Protein AF-A0A229SRM3-F1 (afdb_monomer)

Sequence (106 aa):
MALLTAEFATEQALVSLRQAVRDGRTADIAQWAALATEAVMEAVRLVEVPAESAGAFTTSRDLVINALDVMAKAVEADDADGVVSRGELVGDAVANFAVFLKGFQS

Nearest PDB structures (foldseek):
  6iuh-assembly2_B  TM=6.308E-01  e=1.071E-01  Rattus norvegicus
  6dhz-assembly1_C-2  TM=6.824E-01  e=1.486E+00  Escherichia coli
  6gow-assembly1_E  TM=5.366E-01  e=7.802E-01  Bacillus subtilis
  6m97-assembly1_A  TM=5.630E-01  e=1.136E+00  Salmo salar
  8yns-assembly1_R  TM=6.382E-01  e=2.681E+00  Homo sapiens

pLDDT: mean 95.4, std 4.95, range [59.56, 98.5]

Solvent-accessible surface area (backbone atoms only — not comparable to full-atom values): 5397 Å² total; per-residue (Å²): 108,71,47,63,52,23,48,50,46,21,52,53,23,42,54,52,21,54,50,22,42,75,70,65,38,52,73,53,21,56,52,24,44,50,49,20,49,52,21,44,54,51,28,53,77,67,52,77,76,57,78,94,44,47,66,62,52,51,51,40,53,50,47,30,53,52,29,46,53,56,20,48,53,18,57,78,65,71,33,59,69,46,27,39,60,28,38,51,48,24,46,51,33,41,51,53,39,52,56,56,58,56,68,62,77,114

Mean predicted aligned error: 2.6 Å

Organism: NCBI:txid1905142

Structure (mmCIF, N/CA/C/O backbone):
data_AF-A0A229SRM3-F1
#
_entry.id   AF-A0A229SRM3-F1
#
loop_
_atom_site.group_PDB
_atom_site.id
_atom_site.type_symbol
_atom_site.label_atom_id
_atom_site.label_alt_id
_atom_site.label_comp_id
_atom_site.label_asym_id
_atom_site.label_entity_id
_atom_site.label_seq_id
_atom_site.pdbx_PDB_ins_code
_atom_site.Cartn_x
_atom_site.Cartn_y
_atom_site.Cartn_z
_atom_site.occupancy
_atom_site.B_iso_or_equiv
_atom_site.auth_seq_id
_atom_site.auth_comp_id
_atom_site.auth_asym_id
_atom_site.auth_atom_id
_atom_site.pdbx_PDB_model_num
ATOM 1 N N . MET A 1 1 ? 5.567 12.220 -18.269 1.00 79.31 1 MET A N 1
ATOM 2 C CA . MET A 1 1 ? 4.599 12.970 -17.438 1.00 79.31 1 MET A CA 1
ATOM 3 C C . MET A 1 1 ? 3.696 12.051 -16.629 1.00 79.31 1 MET A C 1
ATOM 5 O O . MET A 1 1 ? 3.780 12.126 -15.418 1.00 79.31 1 MET A O 1
ATOM 9 N N . ALA A 1 2 ? 2.899 11.168 -17.245 1.00 90.06 2 ALA A N 1
ATOM 10 C CA . ALA A 1 2 ? 1.961 10.306 -16.506 1.00 90.06 2 ALA A CA 1
ATOM 11 C C . ALA A 1 2 ? 2.619 9.464 -15.391 1.00 90.06 2 ALA A C 1
ATOM 13 O O . ALA A 1 2 ? 2.104 9.425 -14.280 1.00 90.06 2 ALA A O 1
ATOM 14 N N . LEU A 1 3 ? 3.795 8.880 -15.659 1.00 92.25 3 LEU A N 1
ATOM 15 C CA . LEU A 1 3 ? 4.539 8.085 -14.675 1.00 92.25 3 LEU A CA 1
ATOM 16 C C . LEU A 1 3 ? 4.932 8.903 -13.435 1.00 92.25 3 LEU A C 1
ATOM 18 O O . LEU A 1 3 ? 4.573 8.534 -12.326 1.00 92.25 3 LEU A O 1
ATOM 22 N N . LEU A 1 4 ? 5.554 10.070 -13.631 1.00 93.06 4 LEU A N 1
ATOM 23 C CA . LEU A 1 4 ? 5.913 10.987 -12.538 1.00 93.06 4 LEU A CA 1
ATOM 24 C C . LEU A 1 4 ? 4.689 11.418 -11.711 1.00 93.06 4 LEU A C 1
ATOM 26 O O . LEU A 1 4 ? 4.787 11.603 -10.502 1.00 93.06 4 LEU A O 1
ATOM 30 N N . THR A 1 5 ? 3.525 11.583 -12.347 1.00 95.56 5 THR A N 1
ATOM 31 C CA . THR A 1 5 ? 2.274 11.890 -11.639 1.00 95.56 5 THR A CA 1
ATOM 32 C C . THR A 1 5 ? 1.824 10.723 -10.758 1.00 95.56 5 THR A C 1
ATOM 34 O O . THR A 1 5 ? 1.444 10.956 -9.612 1.00 95.56 5 THR A O 1
ATOM 37 N N . ALA A 1 6 ? 1.891 9.487 -11.259 1.00 94.94 6 ALA A N 1
ATOM 38 C CA . ALA A 1 6 ? 1.556 8.292 -10.486 1.00 94.94 6 ALA A CA 1
ATOM 39 C C . ALA A 1 6 ? 2.532 8.070 -9.316 1.00 94.94 6 ALA A C 1
ATOM 41 O O . ALA A 1 6 ? 2.113 7.756 -8.202 1.00 94.94 6 ALA A O 1
ATOM 42 N N . GLU A 1 7 ? 3.826 8.311 -9.527 1.00 95.31 7 GLU A N 1
ATOM 43 C CA . GLU A 1 7 ? 4.842 8.246 -8.472 1.00 95.31 7 GLU A CA 1
ATOM 44 C C . GLU A 1 7 ? 4.610 9.294 -7.389 1.00 95.31 7 GLU A C 1
ATOM 46 O O . GLU A 1 7 ? 4.587 8.964 -6.204 1.00 95.31 7 GLU A O 1
ATOM 51 N N . PHE A 1 8 ? 4.367 10.544 -7.785 1.00 96.50 8 PHE A N 1
ATOM 52 C CA . PHE A 1 8 ? 4.051 11.606 -6.840 1.00 96.50 8 PHE A CA 1
ATOM 53 C C . PHE A 1 8 ? 2.788 11.277 -6.034 1.00 96.50 8 PHE A C 1
ATOM 55 O O . PHE A 1 8 ? 2.786 11.416 -4.812 1.00 96.50 8 PHE A O 1
ATOM 62 N N . ALA A 1 9 ? 1.730 10.790 -6.689 1.00 97.69 9 ALA A N 1
ATOM 63 C CA . ALA A 1 9 ? 0.511 10.359 -6.009 1.00 97.69 9 ALA A CA 1
ATOM 64 C C . ALA A 1 9 ? 0.780 9.214 -5.016 1.00 97.69 9 ALA A C 1
ATOM 66 O O . ALA A 1 9 ? 0.268 9.247 -3.897 1.00 97.69 9 ALA A O 1
ATOM 67 N N . THR A 1 10 ? 1.633 8.255 -5.389 1.00 98.12 10 THR A N 1
ATOM 68 C CA . THR A 1 10 ? 2.060 7.153 -4.512 1.00 98.12 10 THR A CA 1
ATOM 69 C C . THR A 1 10 ? 2.774 7.690 -3.272 1.00 98.12 10 THR A C 1
ATOM 71 O O . THR A 1 10 ? 2.439 7.316 -2.150 1.00 98.12 10 THR A O 1
ATOM 74 N N . GLU A 1 11 ? 3.723 8.612 -3.444 1.00 97.88 11 GLU A N 1
ATOM 75 C CA . GLU A 1 11 ? 4.467 9.222 -2.337 1.00 97.88 11 GLU A CA 1
ATOM 76 C C . GLU A 1 11 ? 3.554 10.024 -1.401 1.00 97.88 11 GLU A C 1
ATOM 78 O O . GLU A 1 11 ? 3.649 9.879 -0.180 1.00 97.88 11 GLU A O 1
ATOM 83 N N . GLN A 1 12 ? 2.630 10.820 -1.948 1.00 98.38 12 GLN A N 1
ATOM 84 C CA . GLN A 1 12 ? 1.658 11.563 -1.143 1.00 98.38 12 GLN A CA 1
ATOM 85 C C . GLN A 1 12 ? 0.737 10.625 -0.353 1.00 98.38 12 GLN A C 1
ATOM 87 O O . GLN A 1 12 ? 0.531 10.831 0.844 1.00 98.38 12 GLN A O 1
ATOM 92 N N . ALA A 1 13 ? 0.223 9.566 -0.984 1.00 98.31 13 ALA A N 1
ATOM 93 C CA . ALA A 1 13 ? -0.635 8.594 -0.315 1.00 98.31 13 ALA A CA 1
ATOM 94 C C . ALA A 1 13 ? 0.106 7.847 0.807 1.00 98.31 13 ALA A C 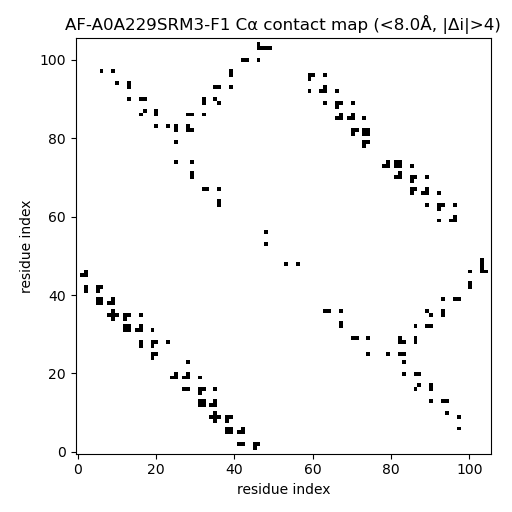1
ATOM 96 O O . ALA A 1 13 ? -0.450 7.666 1.888 1.00 98.31 13 ALA A O 1
ATOM 97 N N . LEU A 1 14 ? 1.379 7.492 0.606 1.00 98.50 14 LEU A N 1
ATOM 98 C CA . LEU A 1 14 ? 2.222 6.875 1.637 1.00 98.50 14 LEU A CA 1
ATOM 99 C C . LEU A 1 14 ? 2.473 7.798 2.836 1.00 98.50 14 LEU A C 1
ATOM 101 O O . LEU A 1 14 ? 2.472 7.338 3.979 1.00 98.50 14 LEU A O 1
ATOM 105 N N . VAL A 1 15 ? 2.698 9.093 2.599 1.00 98.44 15 VAL A N 1
ATOM 106 C CA . VAL A 1 15 ? 2.859 10.079 3.680 1.00 98.44 15 VAL A CA 1
ATOM 107 C C . VAL A 1 15 ? 1.575 10.172 4.503 1.00 98.44 15 VAL A C 1
ATOM 109 O O . VAL A 1 15 ? 1.628 10.071 5.731 1.00 98.44 15 VAL A O 1
ATOM 112 N N . SER A 1 16 ? 0.427 10.296 3.837 1.00 98.44 16 SER A N 1
ATOM 113 C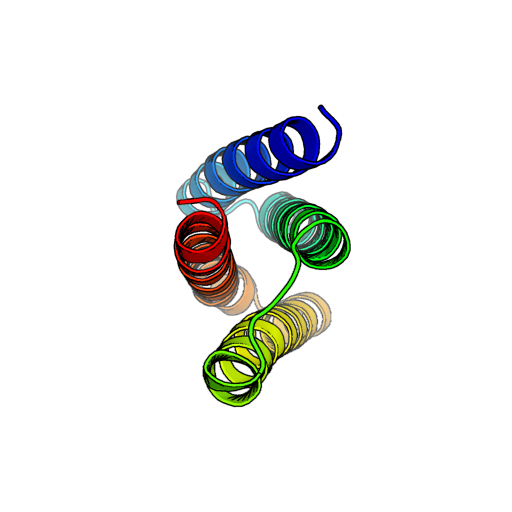 CA . SER A 1 16 ? -0.880 10.353 4.496 1.00 98.44 16 SER A CA 1
ATOM 114 C C . SER A 1 16 ? -1.217 9.064 5.247 1.00 98.44 16 SER A C 1
ATOM 116 O O . SER A 1 16 ?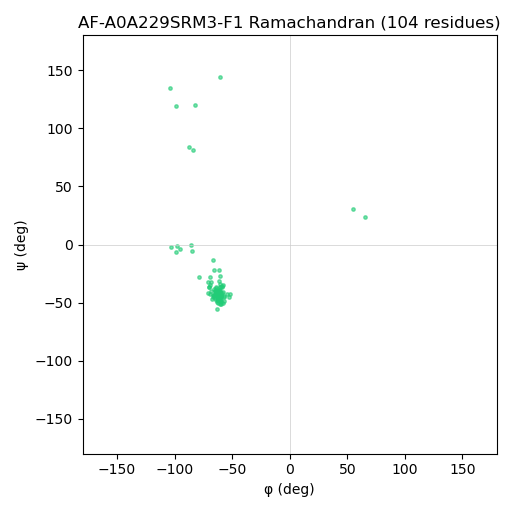 -1.689 9.131 6.381 1.00 98.44 16 SER A O 1
ATOM 118 N N . LEU A 1 17 ? -0.908 7.897 4.672 1.00 98.50 17 LEU A N 1
ATOM 119 C CA . LEU A 1 17 ? -1.085 6.595 5.317 1.00 98.50 17 LEU A CA 1
ATOM 120 C C . LEU A 1 17 ? -0.276 6.503 6.612 1.00 98.50 17 LEU A C 1
ATOM 122 O O . LEU A 1 17 ? -0.821 6.166 7.658 1.00 98.50 17 LEU A O 1
ATOM 126 N N . ARG A 1 18 ? 1.013 6.859 6.572 1.00 98.00 18 ARG A N 1
ATOM 127 C CA . ARG A 1 18 ? 1.879 6.847 7.762 1.00 98.00 18 ARG A CA 1
ATOM 128 C C . ARG A 1 18 ? 1.374 7.790 8.846 1.00 98.00 18 ARG A C 1
ATOM 130 O O . ARG A 1 18 ? 1.482 7.471 10.027 1.00 98.00 18 ARG A O 1
ATOM 137 N N . GLN A 1 19 ? 0.826 8.940 8.461 1.00 98.25 19 GLN A N 1
ATOM 138 C CA . GLN A 1 19 ? 0.205 9.854 9.413 1.00 98.25 19 GLN A CA 1
ATOM 139 C C . GLN A 1 19 ? -1.064 9.242 10.026 1.00 98.25 19 GLN A C 1
ATOM 141 O O . GLN A 1 19 ? -1.219 9.267 11.241 1.00 98.25 19 GLN A O 1
ATOM 146 N N . ALA A 1 20 ? -1.934 8.635 9.215 1.00 97.88 20 ALA A N 1
ATOM 147 C CA . ALA A 1 20 ? -3.150 7.978 9.691 1.00 97.88 20 ALA A CA 1
ATOM 148 C C . ALA A 1 20 ? -2.854 6.803 10.640 1.00 97.88 20 ALA A C 1
ATOM 150 O O . ALA A 1 20 ? -3.519 6.675 11.666 1.00 97.88 20 ALA A O 1
ATOM 151 N N . VAL A 1 21 ? -1.824 6.003 10.339 1.00 97.56 21 VAL A N 1
ATOM 152 C CA . VAL A 1 21 ? -1.314 4.930 11.209 1.00 97.56 21 VAL A CA 1
ATOM 153 C C . VAL A 1 21 ? -0.852 5.491 12.551 1.00 97.56 21 VAL A C 1
ATOM 155 O O . VAL A 1 21 ? -1.296 5.017 13.593 1.00 97.56 21 VAL A O 1
ATOM 158 N N . ARG A 1 22 ? -0.009 6.533 12.542 1.00 97.19 22 ARG A N 1
ATOM 159 C CA . ARG A 1 22 ? 0.486 7.176 13.774 1.00 97.19 22 ARG A CA 1
ATOM 160 C C . ARG A 1 22 ? -0.640 7.725 14.644 1.00 97.19 22 ARG A C 1
ATOM 162 O O . ARG A 1 22 ? -0.545 7.664 15.865 1.00 97.19 22 ARG A O 1
ATOM 169 N N . ASP A 1 23 ? -1.683 8.250 14.011 1.00 96.75 23 ASP A N 1
ATOM 170 C CA . ASP A 1 23 ? -2.845 8.825 14.687 1.00 96.75 23 ASP A CA 1
ATOM 171 C C . ASP A 1 23 ? -3.903 7.765 15.067 1.00 96.75 23 ASP A C 1
ATOM 173 O O . ASP A 1 23 ? -4.903 8.109 15.694 1.00 96.75 23 ASP A O 1
ATOM 177 N N . GLY A 1 24 ? -3.732 6.496 14.668 1.00 94.38 24 GLY A N 1
ATOM 178 C CA . G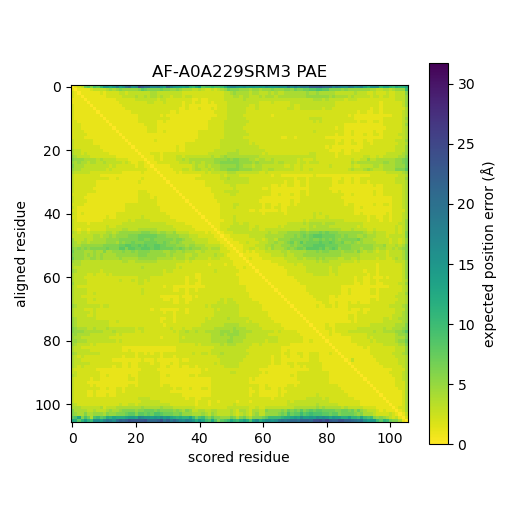LY A 1 24 ? -4.694 5.415 14.917 1.00 94.38 24 GLY A CA 1
ATOM 179 C C . GLY A 1 24 ? -6.040 5.587 14.198 1.00 94.38 24 GLY A C 1
ATOM 180 O O . GLY A 1 24 ? -7.059 5.059 14.643 1.00 94.38 24 GLY A O 1
ATOM 181 N N . ARG A 1 25 ? -6.085 6.349 13.097 1.00 95.19 25 ARG A N 1
ATOM 182 C CA . ARG A 1 25 ? -7.324 6.673 12.369 1.00 95.19 25 ARG A CA 1
ATOM 183 C C . ARG A 1 25 ? -7.688 5.563 11.384 1.00 95.19 25 ARG A C 1
ATOM 185 O O . ARG A 1 25 ? -7.407 5.672 10.197 1.00 95.19 25 ARG A O 1
ATOM 192 N N . THR A 1 26 ? -8.319 4.494 11.867 1.00 93.38 26 THR A N 1
ATOM 193 C CA . THR A 1 26 ? -8.604 3.259 11.099 1.00 93.38 26 THR A CA 1
ATOM 194 C C . THR A 1 26 ? -9.300 3.484 9.751 1.00 93.38 26 THR A C 1
ATOM 196 O O . THR A 1 26 ? -8.885 2.900 8.750 1.00 93.38 26 THR A O 1
ATOM 199 N N . ALA A 1 27 ? -10.301 4.366 9.688 1.00 91.06 27 ALA A N 1
ATOM 200 C CA . ALA A 1 27 ? -10.983 4.709 8.436 1.00 91.06 27 ALA A CA 1
ATOM 201 C C . ALA A 1 27 ? -10.037 5.374 7.417 1.00 91.06 27 ALA A C 1
ATOM 203 O O . ALA A 1 27 ? -10.025 5.009 6.240 1.00 91.06 27 ALA A O 1
ATOM 204 N N . ASP A 1 28 ? -9.194 6.297 7.887 1.00 97.25 28 ASP A N 1
ATOM 205 C CA . ASP A 1 28 ? -8.214 6.984 7.045 1.00 97.25 28 ASP A CA 1
ATOM 206 C C . ASP A 1 28 ? -7.101 6.022 6.604 1.00 97.25 28 ASP A C 1
ATOM 208 O O . ASP A 1 28 ? -6.646 6.096 5.466 1.00 97.25 28 ASP A O 1
ATOM 212 N N . ILE A 1 29 ? -6.680 5.090 7.468 1.00 98.19 29 ILE A N 1
ATOM 213 C CA . ILE A 1 29 ? -5.687 4.055 7.134 1.00 98.19 29 ILE A CA 1
ATOM 214 C C . ILE A 1 29 ? -6.174 3.231 5.945 1.00 98.19 29 ILE A C 1
ATOM 216 O O . ILE A 1 29 ? -5.449 3.099 4.960 1.00 98.19 29 ILE A O 1
ATOM 220 N N . ALA A 1 30 ? -7.409 2.729 6.004 1.00 96.44 30 ALA A N 1
ATOM 221 C CA . ALA A 1 30 ? -7.974 1.925 4.927 1.00 96.44 30 ALA A CA 1
ATOM 222 C C . ALA A 1 30 ? -8.045 2.708 3.605 1.00 96.44 30 ALA A C 1
ATOM 224 O O . ALA A 1 30 ? -7.637 2.202 2.557 1.00 96.44 30 ALA A O 1
ATOM 225 N N . GLN A 1 31 ? -8.497 3.964 3.664 1.00 97.94 31 GLN A N 1
ATOM 226 C CA . GLN A 1 31 ? -8.576 4.836 2.495 1.00 97.94 31 GLN A CA 1
ATOM 227 C C . GLN A 1 31 ? -7.194 5.112 1.885 1.00 97.94 31 GLN A C 1
ATOM 229 O O . GLN A 1 31 ? -7.008 4.959 0.677 1.00 97.94 31 GLN A O 1
ATOM 234 N N . TRP A 1 32 ? -6.213 5.517 2.694 1.00 98.44 32 TRP A N 1
ATOM 235 C CA . TRP A 1 32 ? -4.885 5.865 2.188 1.00 98.44 32 TRP A CA 1
ATOM 236 C C . TRP A 1 32 ? -4.096 4.647 1.709 1.00 98.44 32 TRP A C 1
ATOM 238 O O . TRP A 1 32 ? -3.352 4.761 0.739 1.00 98.44 32 TRP A O 1
ATOM 248 N N . ALA A 1 33 ? -4.291 3.478 2.320 1.00 98.31 33 ALA A N 1
ATOM 249 C CA . ALA A 1 33 ? -3.717 2.218 1.859 1.00 98.31 33 ALA A CA 1
ATOM 250 C C . ALA A 1 33 ? -4.255 1.806 0.479 1.00 98.31 33 ALA A C 1
ATOM 252 O O . ALA A 1 33 ? -3.474 1.412 -0.394 1.00 98.31 33 ALA A O 1
ATOM 253 N N . ALA A 1 34 ? -5.564 1.958 0.250 1.00 97.81 34 ALA A N 1
ATOM 254 C CA . ALA A 1 34 ? -6.170 1.729 -1.059 1.00 97.81 34 ALA A CA 1
ATOM 255 C C . ALA A 1 34 ? -5.622 2.710 -2.109 1.00 97.81 34 ALA A C 1
ATOM 257 O O . ALA A 1 34 ? -5.128 2.277 -3.147 1.00 97.81 34 ALA A O 1
ATOM 258 N N . LEU A 1 35 ? -5.598 4.014 -1.805 1.00 98.25 35 LEU A N 1
ATOM 259 C CA . LEU A 1 35 ? -5.075 5.041 -2.716 1.00 98.25 35 LEU A CA 1
ATOM 260 C C . LEU A 1 35 ? -3.587 4.848 -3.045 1.00 98.25 35 LEU A C 1
ATOM 262 O O . LEU A 1 35 ? -3.187 5.004 -4.197 1.00 98.25 35 LEU A O 1
ATOM 266 N N . ALA A 1 36 ? -2.761 4.489 -2.059 1.00 98.38 36 ALA A N 1
ATOM 267 C CA . ALA A 1 36 ? -1.343 4.204 -2.279 1.00 98.38 36 ALA A CA 1
ATOM 268 C C . ALA A 1 36 ? -1.154 2.983 -3.192 1.00 98.38 36 ALA A C 1
ATOM 270 O O . ALA A 1 36 ? -0.313 3.002 -4.092 1.00 98.38 36 ALA A O 1
ATOM 271 N N . THR A 1 37 ? -1.973 1.946 -2.993 1.00 98.25 37 THR A N 1
ATOM 272 C CA . THR A 1 37 ? -1.972 0.745 -3.833 1.00 98.25 37 THR A CA 1
ATOM 273 C C . THR A 1 37 ? -2.413 1.059 -5.262 1.00 98.25 37 THR A C 1
ATOM 275 O O . THR A 1 37 ? -1.758 0.648 -6.215 1.00 98.25 37 THR A O 1
ATOM 278 N N . GLU A 1 38 ? -3.489 1.821 -5.443 1.00 98.19 38 GLU A N 1
ATOM 279 C CA . GLU A 1 38 ? -3.958 2.234 -6.769 1.00 98.19 38 GLU A CA 1
ATOM 280 C C . GLU A 1 38 ? -2.907 3.063 -7.511 1.00 98.19 38 GLU A C 1
ATOM 282 O O . GLU A 1 38 ? -2.607 2.782 -8.673 1.00 98.19 38 GLU A O 1
ATOM 287 N N . ALA A 1 39 ? -2.297 4.039 -6.834 1.00 97.56 39 ALA A N 1
ATOM 288 C CA . ALA A 1 39 ? -1.284 4.902 -7.428 1.00 97.56 39 ALA A CA 1
ATOM 289 C C . ALA A 1 39 ? -0.037 4.117 -7.873 1.00 97.56 39 ALA A C 1
ATOM 291 O O . ALA A 1 39 ? 0.446 4.326 -8.990 1.00 97.56 39 ALA A O 1
ATOM 292 N N . VAL A 1 40 ? 0.449 3.167 -7.060 1.00 97.75 40 VAL A N 1
ATOM 293 C CA . VAL A 1 40 ? 1.604 2.345 -7.457 1.00 97.75 40 VAL A CA 1
ATOM 294 C C . VAL A 1 40 ? 1.243 1.383 -8.589 1.00 97.75 40 VAL A C 1
ATOM 296 O O . VAL A 1 40 ? 2.054 1.172 -9.485 1.00 97.75 40 VAL A O 1
ATOM 299 N N . MET A 1 41 ? 0.018 0.848 -8.618 1.00 97.31 41 MET A N 1
ATOM 300 C CA . MET A 1 41 ? -0.448 -0.010 -9.715 1.00 97.31 41 MET A CA 1
ATOM 301 C C . MET A 1 41 ? -0.633 0.764 -11.024 1.00 97.31 41 MET A C 1
ATOM 303 O O . MET A 1 41 ? -0.467 0.196 -12.104 1.00 97.31 41 MET A O 1
ATOM 307 N N . GLU A 1 42 ? -0.927 2.060 -10.958 1.00 96.31 42 GLU A N 1
ATOM 308 C CA . GLU A 1 42 ? -0.901 2.917 -12.139 1.00 96.31 42 GLU A CA 1
ATOM 309 C C . GLU A 1 42 ? 0.535 3.163 -12.617 1.00 96.31 42 GLU A C 1
ATOM 311 O O . GLU A 1 42 ? 0.808 3.033 -13.808 1.00 96.31 42 GLU A O 1
ATOM 316 N N . ALA A 1 43 ? 1.487 3.407 -11.707 1.00 94.69 43 ALA A N 1
ATOM 317 C CA . ALA A 1 43 ? 2.904 3.506 -12.068 1.00 94.69 43 ALA A CA 1
ATOM 318 C C . ALA A 1 43 ? 3.406 2.214 -12.738 1.00 94.69 43 ALA A C 1
ATOM 320 O O . ALA A 1 43 ? 4.071 2.271 -13.770 1.00 94.69 43 ALA A O 1
ATOM 321 N N . VAL A 1 44 ? 3.007 1.050 -12.218 1.00 94.00 44 VAL A N 1
ATOM 322 C CA . VAL A 1 44 ? 3.288 -0.265 -12.812 1.00 94.00 44 VAL A CA 1
ATOM 323 C C . VAL A 1 44 ? 2.862 -0.351 -14.278 1.00 94.00 44 VAL A C 1
ATOM 325 O O . VAL A 1 44 ? 3.619 -0.856 -15.101 1.00 94.00 44 VAL A O 1
ATOM 328 N N . ARG A 1 45 ? 1.660 0.125 -14.625 1.00 93.50 45 ARG A N 1
ATOM 329 C CA . ARG A 1 45 ? 1.147 0.068 -16.008 1.00 93.50 45 ARG A CA 1
ATOM 330 C C . ARG A 1 45 ? 1.948 0.926 -16.982 1.00 93.50 45 ARG A C 1
ATOM 332 O O . ARG A 1 45 ? 1.868 0.710 -18.188 1.00 93.50 45 ARG A O 1
ATOM 339 N N . LEU A 1 46 ? 2.667 1.914 -16.461 1.00 93.31 46 LEU A N 1
ATOM 340 C CA . LEU A 1 46 ? 3.406 2.908 -17.230 1.00 93.31 46 LEU A CA 1
ATOM 341 C C . LEU A 1 46 ? 4.901 2.576 -17.351 1.00 93.31 46 LEU A C 1
ATOM 343 O O . LEU A 1 46 ? 5.609 3.285 -18.066 1.00 93.31 46 LEU A O 1
ATOM 347 N N . VAL A 1 47 ? 5.382 1.532 -16.668 1.00 91.81 47 VAL A N 1
ATOM 348 C CA . VAL A 1 47 ? 6.784 1.092 -16.682 1.00 91.81 47 VAL A CA 1
ATOM 349 C C . VAL A 1 47 ? 6.941 -0.153 -17.552 1.00 91.81 47 VAL A C 1
ATOM 351 O O . VAL A 1 47 ? 6.177 -1.110 -17.441 1.00 91.81 47 VAL A O 1
ATOM 354 N N . GLU A 1 48 ? 7.968 -0.159 -18.401 1.00 91.81 48 GLU A N 1
ATOM 355 C CA . GLU A 1 48 ? 8.373 -1.350 -19.145 1.00 91.81 48 GLU A CA 1
ATOM 356 C C . GLU A 1 48 ? 9.258 -2.229 -18.253 1.00 91.81 48 GLU A C 1
ATOM 358 O O . GLU A 1 48 ? 10.293 -1.787 -17.758 1.00 91.81 48 GLU A O 1
ATOM 363 N N . VAL A 1 49 ? 8.825 -3.467 -18.003 1.00 90.38 49 VAL A N 1
ATOM 364 C CA . VAL A 1 49 ? 9.518 -4.395 -17.098 1.00 90.38 49 VAL A CA 1
ATOM 365 C C . VAL A 1 49 ? 10.383 -5.356 -17.918 1.00 90.38 49 VAL A C 1
ATOM 367 O O . VAL A 1 49 ? 9.830 -6.132 -18.704 1.00 90.38 49 VAL A O 1
ATOM 370 N N . PRO A 1 50 ? 11.714 -5.370 -17.722 1.00 91.19 50 PRO A N 1
ATOM 371 C CA . PRO A 1 50 ? 12.596 -6.324 -18.386 1.00 91.19 50 PRO A CA 1
ATOM 372 C C . PRO A 1 50 ? 12.239 -7.776 -18.037 1.00 91.19 50 PRO A C 1
ATOM 374 O O . PRO A 1 50 ? 11.869 -8.084 -16.898 1.00 91.19 50 PRO A O 1
ATOM 377 N N . ALA A 1 51 ? 12.375 -8.693 -18.998 1.00 91.94 51 ALA A N 1
ATOM 378 C CA . ALA A 1 51 ? 11.976 -10.095 -18.835 1.00 91.94 51 ALA A CA 1
ATOM 379 C C . ALA A 1 51 ? 12.730 -10.795 -17.690 1.00 91.94 51 ALA A C 1
ATOM 381 O O . ALA A 1 51 ? 12.147 -11.578 -16.940 1.00 91.94 51 ALA A O 1
ATOM 382 N N . GLU A 1 52 ? 14.005 -10.459 -17.503 1.00 92.25 52 GLU A N 1
ATOM 383 C CA . GLU A 1 52 ? 14.858 -10.921 -16.408 1.00 92.25 52 GLU A CA 1
ATOM 384 C C . GLU A 1 52 ? 14.349 -10.505 -15.019 1.00 92.25 52 GLU A C 1
ATOM 386 O O . GLU A 1 52 ? 14.668 -11.155 -14.026 1.00 92.25 52 GLU A O 1
ATOM 391 N N . SER A 1 53 ? 13.519 -9.460 -14.944 1.00 92.81 53 SER A N 1
ATOM 392 C CA . SER A 1 53 ? 12.956 -8.933 -13.698 1.00 92.81 53 SER A CA 1
ATOM 393 C C . SER A 1 53 ? 11.495 -9.334 -13.464 1.00 92.81 53 SER A C 1
ATOM 395 O O . SER A 1 53 ? 10.941 -9.032 -12.405 1.00 92.81 53 SER A O 1
ATOM 397 N N . ALA A 1 54 ? 10.865 -10.057 -14.398 1.00 90.62 54 ALA A N 1
ATOM 398 C CA . ALA A 1 54 ? 9.440 -10.394 -14.341 1.00 90.62 54 ALA A CA 1
ATOM 399 C C . ALA A 1 54 ? 9.041 -11.194 -13.083 1.00 90.62 54 ALA A C 1
ATOM 401 O O . ALA A 1 54 ? 7.957 -10.991 -12.526 1.00 90.62 54 ALA A O 1
ATOM 402 N N . GLY A 1 55 ? 9.923 -12.079 -12.602 1.00 93.31 55 GLY A N 1
ATOM 403 C CA . GLY A 1 55 ? 9.686 -12.859 -11.383 1.00 93.31 55 GLY A CA 1
ATOM 404 C C . GLY A 1 55 ? 9.673 -11.994 -10.118 1.00 93.31 55 GLY A C 1
ATOM 405 O O . GLY A 1 55 ? 8.750 -12.090 -9.304 1.00 93.31 55 GLY A O 1
ATOM 406 N N . ALA A 1 56 ? 10.663 -11.106 -9.981 1.00 93.12 56 ALA A N 1
ATOM 407 C CA . ALA A 1 56 ? 10.747 -10.165 -8.864 1.00 93.12 56 ALA A CA 1
ATOM 408 C C . ALA A 1 56 ? 9.576 -9.174 -8.891 1.00 93.12 56 ALA A C 1
ATOM 410 O O . ALA A 1 56 ? 8.921 -8.968 -7.875 1.00 93.12 56 ALA A O 1
ATOM 411 N N . PHE A 1 57 ? 9.239 -8.659 -10.076 1.00 94.31 57 PHE A N 1
ATOM 412 C CA . PHE A 1 57 ? 8.087 -7.787 -10.284 1.00 94.31 57 PHE A CA 1
ATOM 413 C C . PHE A 1 57 ? 6.770 -8.436 -9.840 1.00 94.31 57 PHE A C 1
ATOM 415 O O . PHE A 1 57 ? 6.006 -7.830 -9.092 1.00 94.31 57 PHE A O 1
ATOM 422 N N . THR A 1 58 ? 6.517 -9.679 -10.263 1.00 95.00 58 THR A N 1
ATOM 423 C CA . THR A 1 58 ? 5.298 -10.414 -9.888 1.00 95.00 58 THR A CA 1
ATOM 424 C C . THR A 1 58 ? 5.230 -10.605 -8.376 1.00 95.00 58 THR A C 1
ATOM 426 O O . THR A 1 58 ? 4.202 -10.329 -7.769 1.00 95.00 58 THR A O 1
ATOM 429 N N . THR A 1 59 ? 6.355 -10.972 -7.757 1.00 95.81 59 THR A N 1
ATOM 430 C CA . THR A 1 59 ? 6.453 -11.135 -6.300 1.00 95.81 59 THR A CA 1
ATOM 431 C C . THR A 1 59 ? 6.142 -9.831 -5.564 1.00 95.81 59 THR A C 1
ATOM 433 O O . THR A 1 59 ? 5.322 -9.824 -4.650 1.00 95.81 59 THR A O 1
ATOM 436 N N . SER A 1 60 ? 6.748 -8.712 -5.970 1.00 95.38 60 SER A N 1
ATOM 437 C CA . SER A 1 60 ? 6.505 -7.402 -5.353 1.00 95.38 60 SER A CA 1
ATOM 438 C C . SER A 1 60 ? 5.057 -6.942 -5.517 1.00 95.38 60 SER A C 1
ATOM 440 O O . SER A 1 60 ? 4.460 -6.452 -4.559 1.00 95.38 60 SER A O 1
ATOM 442 N N . ARG A 1 61 ? 4.464 -7.148 -6.697 1.00 96.31 61 ARG A N 1
ATOM 443 C CA . ARG A 1 61 ? 3.054 -6.838 -6.949 1.00 96.31 61 ARG A CA 1
ATOM 444 C C . ARG A 1 61 ? 2.129 -7.662 -6.054 1.00 96.31 61 ARG A C 1
ATOM 446 O O . ARG A 1 61 ? 1.221 -7.111 -5.437 1.00 96.31 61 ARG A O 1
ATOM 453 N N . ASP A 1 62 ? 2.362 -8.967 -5.975 1.00 97.38 62 ASP A N 1
ATOM 454 C CA . ASP A 1 62 ? 1.516 -9.875 -5.206 1.00 97.38 62 ASP A CA 1
ATOM 455 C C . ASP A 1 62 ? 1.644 -9.604 -3.695 1.00 97.38 62 ASP A C 1
ATOM 457 O O . ASP A 1 62 ? 0.658 -9.710 -2.970 1.00 97.38 62 ASP A O 1
ATOM 461 N N . LEU A 1 63 ? 2.815 -9.164 -3.211 1.00 97.50 63 LEU A N 1
ATOM 462 C CA . LEU A 1 63 ? 2.991 -8.703 -1.828 1.00 97.50 63 LEU A CA 1
ATOM 463 C C . LEU A 1 63 ? 2.113 -7.490 -1.496 1.00 97.50 63 LEU A C 1
ATOM 465 O O . LEU A 1 63 ? 1.488 -7.479 -0.437 1.00 97.50 63 LEU A O 1
ATOM 469 N N . VAL A 1 64 ? 2.027 -6.500 -2.391 1.00 98.00 64 VAL A N 1
ATOM 470 C CA . VAL A 1 64 ? 1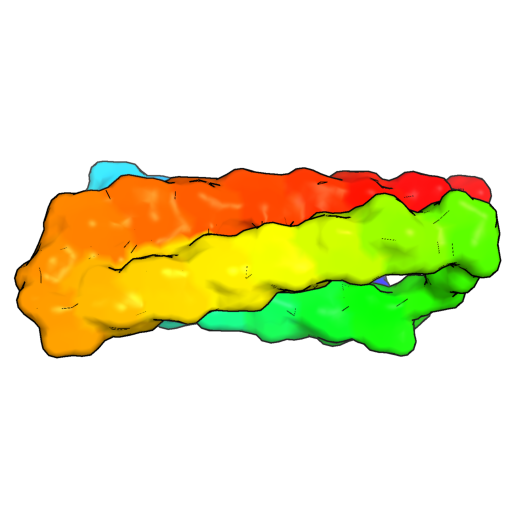.143 -5.335 -2.204 1.00 98.00 64 VAL A CA 1
ATOM 471 C C . VAL A 1 64 ? -0.322 -5.770 -2.135 1.00 98.00 64 VAL A C 1
ATOM 473 O O . VAL A 1 64 ? -1.041 -5.371 -1.220 1.00 98.00 64 VAL A O 1
ATOM 476 N N . ILE A 1 65 ? -0.755 -6.627 -3.065 1.00 97.50 65 ILE A N 1
ATOM 477 C CA . ILE A 1 65 ? -2.139 -7.124 -3.117 1.00 97.50 65 ILE A CA 1
ATOM 478 C C . ILE A 1 65 ? -2.477 -7.916 -1.850 1.00 97.50 65 ILE A C 1
ATOM 480 O O . ILE A 1 65 ? -3.515 -7.680 -1.235 1.00 97.50 65 ILE A O 1
ATOM 484 N N . ASN A 1 66 ? -1.590 -8.817 -1.429 1.00 97.94 66 ASN A N 1
ATOM 485 C CA . ASN A 1 66 ? -1.793 -9.629 -0.233 1.00 97.94 66 ASN A CA 1
ATOM 486 C C . ASN A 1 66 ? -1.826 -8.776 1.040 1.00 97.94 66 ASN A C 1
ATOM 488 O O . ASN A 1 66 ? -2.650 -9.029 1.917 1.00 97.94 66 ASN A O 1
ATOM 492 N N . ALA A 1 67 ? -0.966 -7.759 1.152 1.00 97.88 67 ALA A N 1
ATOM 493 C CA . ALA A 1 67 ? -0.990 -6.842 2.288 1.00 97.88 67 ALA A CA 1
ATOM 494 C C . ALA A 1 67 ? -2.328 -6.087 2.366 1.00 97.88 67 ALA A C 1
ATOM 496 O O . ALA A 1 67 ? -2.919 -5.996 3.445 1.00 97.88 67 ALA A O 1
ATOM 497 N N . LEU A 1 68 ? -2.834 -5.606 1.223 1.00 97.88 68 LEU A N 1
ATOM 498 C CA . LEU A 1 68 ? -4.107 -4.892 1.158 1.00 97.88 68 LEU A CA 1
ATOM 499 C C . LEU A 1 68 ? -5.294 -5.804 1.504 1.00 97.88 68 LEU A C 1
ATOM 501 O O . LEU A 1 68 ? -6.145 -5.404 2.293 1.00 97.88 68 LEU A O 1
ATOM 505 N N . ASP A 1 69 ? -5.334 -7.029 0.974 1.00 98.06 69 ASP A N 1
ATOM 506 C CA . ASP A 1 69 ? -6.389 -8.013 1.269 1.00 98.06 69 ASP A CA 1
ATOM 507 C C . ASP A 1 69 ? -6.437 -8.373 2.761 1.00 98.06 69 ASP A C 1
ATOM 509 O O . ASP A 1 69 ? -7.495 -8.403 3.391 1.00 98.06 69 ASP A O 1
ATOM 513 N N . VAL A 1 70 ? -5.271 -8.593 3.369 1.00 97.56 70 VAL A N 1
ATOM 514 C CA . VAL A 1 70 ? -5.177 -8.905 4.797 1.00 97.56 70 VAL A CA 1
ATOM 515 C C . VAL A 1 70 ? -5.625 -7.717 5.656 1.00 97.56 70 VAL A C 1
ATOM 517 O O . VAL A 1 70 ? -6.300 -7.930 6.664 1.00 97.56 70 VAL A O 1
ATOM 520 N N . MET A 1 71 ? -5.304 -6.478 5.265 1.00 97.69 71 MET A N 1
ATOM 521 C CA . MET A 1 71 ? -5.811 -5.266 5.922 1.00 97.69 71 MET A CA 1
ATOM 522 C C . MET A 1 71 ? -7.329 -5.118 5.756 1.00 97.69 71 MET A C 1
ATOM 524 O O . MET A 1 71 ? -8.014 -4.834 6.736 1.00 97.69 71 MET A O 1
ATOM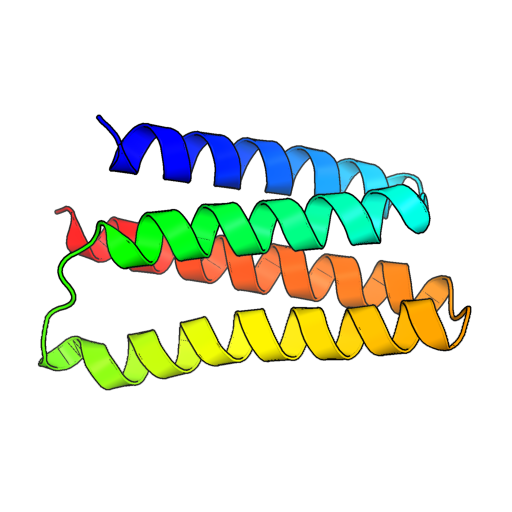 528 N N . ALA A 1 72 ? -7.868 -5.358 4.558 1.00 97.06 72 ALA A N 1
ATOM 529 C CA . ALA A 1 72 ? -9.305 -5.298 4.294 1.00 97.06 72 ALA A CA 1
ATOM 530 C C . ALA A 1 72 ? -10.086 -6.269 5.192 1.00 97.06 72 ALA A C 1
ATOM 532 O O . ALA A 1 72 ? -11.082 -5.880 5.795 1.00 97.06 72 ALA A O 1
ATOM 533 N N . LYS A 1 73 ? -9.568 -7.484 5.404 1.00 97.81 73 LYS A N 1
ATOM 534 C CA . LYS A 1 73 ? -10.142 -8.447 6.360 1.00 97.81 73 LYS A CA 1
ATOM 535 C C . LYS A 1 73 ? -10.159 -7.938 7.803 1.00 97.81 73 LYS A C 1
ATOM 537 O O . LYS A 1 73 ? -11.081 -8.261 8.543 1.00 97.81 73 LYS A O 1
ATOM 542 N N . ALA A 1 74 ? -9.162 -7.154 8.219 1.00 97.25 74 ALA A N 1
ATOM 543 C CA . ALA A 1 74 ? -9.171 -6.531 9.544 1.00 97.25 74 ALA A CA 1
ATOM 544 C C . ALA A 1 74 ? -10.228 -5.420 9.645 1.00 97.25 74 ALA A C 1
ATOM 546 O O . ALA A 1 74 ? -10.892 -5.312 10.670 1.00 97.25 74 ALA A O 1
ATOM 547 N N . VAL A 1 75 ? -10.444 -4.652 8.569 1.00 96.75 75 VAL A N 1
ATOM 548 C CA . VAL A 1 75 ? -11.542 -3.671 8.491 1.00 96.75 75 VAL A CA 1
ATOM 549 C C . VAL A 1 75 ? -12.900 -4.371 8.589 1.00 96.75 75 VAL A C 1
ATOM 551 O O . VAL A 1 75 ? -13.745 -3.959 9.376 1.00 96.75 75 VAL A O 1
ATOM 554 N N . GLU A 1 76 ? -13.106 -5.451 7.831 1.00 97.12 76 GLU A N 1
ATOM 555 C CA . GLU A 1 76 ? -14.348 -6.241 7.855 1.00 97.12 76 GLU A CA 1
ATOM 556 C C . GLU A 1 76 ? -14.629 -6.868 9.228 1.00 97.12 76 GLU A C 1
ATOM 558 O O . GLU A 1 76 ? -15.787 -7.036 9.608 1.00 97.12 76 GLU A O 1
ATOM 563 N N . ALA A 1 77 ? -13.573 -7.206 9.971 1.00 97.00 77 ALA A N 1
ATOM 564 C CA . ALA A 1 77 ? -13.655 -7.779 11.308 1.00 97.00 77 ALA A CA 1
ATOM 565 C C . ALA A 1 77 ? -13.772 -6.735 12.437 1.00 97.00 77 ALA A C 1
ATOM 567 O O . ALA A 1 77 ? -13.831 -7.139 13.598 1.00 97.00 77 ALA A O 1
ATOM 568 N N . ASP A 1 78 ? -13.784 -5.433 12.123 1.00 96.00 78 ASP A N 1
ATOM 569 C CA . ASP A 1 78 ? -13.714 -4.331 13.102 1.00 96.00 78 ASP A CA 1
ATOM 570 C C . ASP A 1 78 ? -12.486 -4.438 14.044 1.00 96.00 78 ASP A C 1
ATOM 572 O O . ASP A 1 78 ? -12.503 -4.027 15.205 1.00 96.00 78 ASP A O 1
ATOM 576 N N . ASP A 1 79 ? -11.387 -5.016 13.540 1.00 97.25 79 ASP A N 1
ATOM 577 C CA . ASP A 1 79 ? -10.121 -5.220 14.255 1.00 97.25 79 ASP A CA 1
ATOM 578 C C . ASP A 1 79 ? -9.228 -3.981 14.103 1.00 97.25 79 ASP A C 1
ATOM 580 O O . ASP A 1 79 ? -8.370 -3.915 13.221 1.00 97.25 79 ASP A O 1
ATOM 584 N N . ALA A 1 80 ? -9.444 -2.970 14.950 1.00 96.12 80 ALA A N 1
ATOM 585 C CA . ALA A 1 80 ? -8.725 -1.695 14.881 1.00 96.12 80 ALA A CA 1
ATOM 586 C C . ALA A 1 80 ? -7.192 -1.845 14.971 1.00 96.12 80 ALA A C 1
ATOM 588 O O . ALA A 1 80 ? -6.469 -1.265 14.156 1.00 96.12 80 ALA A O 1
ATOM 589 N N . ASP A 1 81 ? -6.695 -2.658 15.907 1.00 96.56 81 ASP A N 1
ATOM 590 C CA . ASP A 1 81 ? -5.259 -2.946 16.052 1.00 96.56 81 ASP A CA 1
ATOM 591 C C . ASP A 1 81 ? -4.722 -3.682 14.816 1.00 96.56 81 ASP A C 1
ATOM 593 O O . ASP A 1 81 ? -3.614 -3.427 14.321 1.00 96.56 81 ASP A O 1
ATOM 597 N N . GLY A 1 82 ? -5.540 -4.574 14.261 1.00 96.81 82 GLY A N 1
ATOM 598 C CA . GLY A 1 82 ? -5.264 -5.239 13.006 1.00 96.81 82 GLY A CA 1
ATOM 599 C C . GLY A 1 82 ? -5.171 -4.289 11.824 1.00 96.81 82 GLY A C 1
ATOM 600 O O . GLY A 1 82 ? -4.269 -4.454 11.007 1.00 96.81 82 GLY A O 1
ATOM 601 N N . VAL A 1 83 ? -6.052 -3.294 11.730 1.00 97.81 83 VAL A N 1
ATOM 602 C CA . VAL A 1 83 ? -6.021 -2.277 10.670 1.00 97.81 83 VAL A CA 1
ATOM 603 C C . VAL A 1 83 ? -4.753 -1.434 10.768 1.00 97.81 83 VAL A C 1
ATOM 605 O O . VAL A 1 83 ? -4.115 -1.198 9.747 1.00 97.81 83 VAL A O 1
ATOM 608 N N . VAL A 1 84 ? -4.341 -1.029 11.974 1.00 97.75 84 VAL A N 1
ATOM 609 C CA . VAL A 1 84 ? -3.109 -0.245 12.175 1.00 97.75 84 VAL A CA 1
ATOM 610 C C . VAL A 1 84 ? -1.877 -1.045 11.756 1.00 97.75 84 VAL A C 1
ATOM 612 O O . VAL A 1 84 ? -1.134 -0.616 10.873 1.00 97.75 84 VAL A O 1
ATOM 615 N N . SER A 1 85 ? -1.699 -2.238 12.329 1.00 97.38 85 SER A N 1
ATOM 616 C CA . SER A 1 85 ? -0.543 -3.095 12.035 1.00 97.38 85 SER A CA 1
ATOM 617 C C . SER A 1 85 ? -0.466 -3.501 10.561 1.00 97.38 85 SER A C 1
ATOM 619 O O . SER A 1 85 ? 0.608 -3.512 9.965 1.00 97.38 85 SER A O 1
ATOM 621 N N . ARG A 1 86 ? -1.603 -3.803 9.926 1.00 97.69 86 ARG A N 1
ATOM 622 C CA . ARG A 1 86 ? -1.639 -4.185 8.506 1.00 97.69 86 ARG A CA 1
ATOM 623 C C . ARG A 1 86 ? -1.543 -2.979 7.574 1.00 97.69 86 ARG A C 1
ATOM 625 O O . ARG A 1 86 ? -0.998 -3.117 6.484 1.00 97.69 86 ARG A O 1
ATOM 632 N N . GLY A 1 87 ? -1.992 -1.803 8.005 1.00 97.00 87 GLY A N 1
ATOM 633 C CA . GLY A 1 87 ? -1.785 -0.543 7.293 1.00 97.00 87 GLY A CA 1
ATOM 634 C C . GLY A 1 87 ? -0.302 -0.192 7.148 1.00 97.00 87 GLY A C 1
ATOM 635 O O . GLY A 1 87 ? 0.121 0.233 6.073 1.00 97.00 87 GLY A O 1
ATOM 636 N N . GLU A 1 88 ? 0.510 -0.444 8.180 1.00 97.19 88 GLU A N 1
ATOM 637 C CA . GLU A 1 88 ? 1.976 -0.331 8.095 1.00 97.19 88 GLU A CA 1
ATOM 638 C C . GLU A 1 88 ? 2.556 -1.269 7.033 1.00 97.19 88 GLU A C 1
ATOM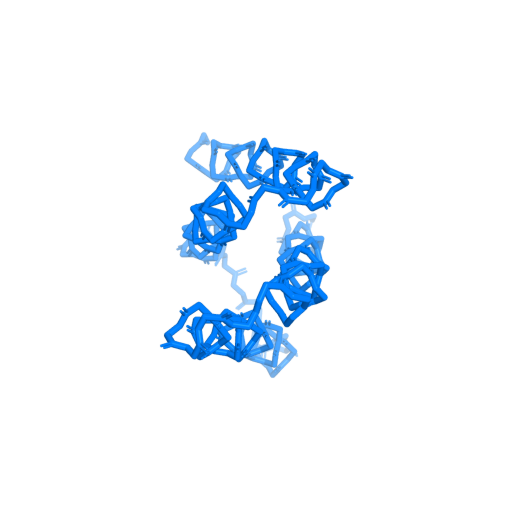 640 O O . GLU A 1 88 ? 3.317 -0.830 6.170 1.00 97.19 88 GLU A O 1
ATOM 645 N N . LEU A 1 89 ? 2.128 -2.536 7.033 1.00 97.81 89 LEU A N 1
ATOM 646 C CA . LEU A 1 89 ? 2.583 -3.531 6.058 1.00 97.81 89 LEU A CA 1
ATOM 647 C C . LEU A 1 89 ? 2.225 -3.149 4.617 1.00 97.81 89 LEU A C 1
ATOM 649 O O . LEU A 1 89 ? 3.048 -3.330 3.718 1.00 97.81 89 LEU A O 1
ATOM 653 N N . VAL A 1 90 ? 1.026 -2.603 4.384 1.00 98.44 90 VAL A N 1
ATOM 654 C CA . VAL A 1 90 ? 0.645 -2.075 3.064 1.00 98.44 90 VAL A CA 1
ATOM 655 C C . VAL A 1 90 ? 1.574 -0.933 2.662 1.00 98.44 90 VAL A C 1
ATOM 657 O O . VAL A 1 90 ? 2.095 -0.931 1.546 1.00 98.44 90 VAL A O 1
ATOM 660 N N . GLY A 1 91 ? 1.823 0.012 3.572 1.00 97.94 91 GLY A N 1
ATOM 661 C CA . GLY A 1 91 ? 2.725 1.134 3.324 1.00 97.94 91 GLY A CA 1
ATOM 662 C C . GLY A 1 91 ? 4.137 0.688 2.936 1.00 97.94 91 GLY A C 1
ATOM 663 O O . GLY A 1 91 ? 4.702 1.205 1.970 1.00 97.94 91 GLY A O 1
ATOM 664 N N . ASP A 1 92 ? 4.691 -0.299 3.635 1.00 98.19 92 ASP A N 1
ATOM 665 C CA . ASP A 1 92 ? 6.023 -0.833 3.350 1.00 98.19 92 ASP A CA 1
ATOM 666 C C . ASP A 1 92 ? 6.070 -1.608 2.031 1.00 98.19 92 ASP A C 1
ATOM 668 O O . ASP A 1 92 ? 6.997 -1.425 1.238 1.00 98.19 92 ASP A O 1
ATOM 672 N N . ALA A 1 93 ? 5.059 -2.434 1.748 1.00 98.25 93 ALA A N 1
ATOM 673 C CA . ALA A 1 93 ? 4.968 -3.160 0.485 1.00 98.25 93 ALA A CA 1
ATOM 674 C C . ALA A 1 93 ? 4.902 -2.196 -0.711 1.00 98.25 93 ALA A C 1
ATOM 676 O O . ALA A 1 93 ? 5.647 -2.358 -1.681 1.00 98.25 93 ALA A O 1
ATOM 677 N N . VAL A 1 94 ? 4.064 -1.158 -0.621 1.00 98.44 94 VAL A N 1
ATOM 678 C CA . VAL A 1 94 ? 3.921 -0.139 -1.668 1.00 98.44 94 VAL A CA 1
ATOM 679 C C . VAL A 1 94 ? 5.210 0.668 -1.832 1.00 98.44 94 VAL A C 1
ATOM 681 O O . VAL A 1 94 ? 5.663 0.863 -2.959 1.00 98.44 94 VAL A O 1
ATOM 684 N N . ALA A 1 95 ? 5.846 1.097 -0.736 1.00 98.00 95 ALA A N 1
ATOM 685 C CA . ALA A 1 95 ? 7.103 1.842 -0.794 1.00 98.00 95 ALA A CA 1
ATOM 686 C C . ALA A 1 95 ? 8.231 1.020 -1.439 1.00 98.00 95 ALA A C 1
ATOM 688 O O . ALA A 1 95 ? 8.938 1.521 -2.315 1.00 98.00 95 ALA A O 1
ATOM 689 N N . ASN A 1 96 ? 8.367 -0.251 -1.054 1.00 97.44 96 ASN A N 1
ATOM 690 C CA . ASN A 1 96 ? 9.357 -1.156 -1.631 1.00 97.44 96 ASN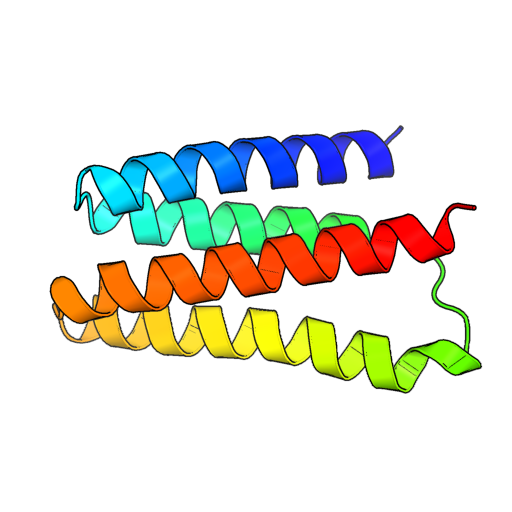 A CA 1
ATOM 691 C C . ASN A 1 96 ? 9.108 -1.382 -3.124 1.00 97.44 96 ASN A C 1
ATOM 693 O O . ASN A 1 96 ? 10.053 -1.362 -3.914 1.00 97.44 96 ASN A O 1
ATOM 697 N N . PHE A 1 97 ? 7.847 -1.552 -3.530 1.00 97.31 97 PHE A N 1
ATOM 698 C CA . PHE A 1 97 ? 7.526 -1.739 -4.938 1.00 97.31 97 PHE A CA 1
ATOM 699 C C . PHE A 1 97 ? 7.778 -0.468 -5.757 1.00 97.31 97 PHE A C 1
ATOM 701 O O . PHE A 1 97 ? 8.361 -0.546 -6.834 1.00 97.31 97 PHE A O 1
ATOM 708 N N . ALA A 1 98 ? 7.445 0.710 -5.226 1.00 96.56 98 ALA A N 1
ATOM 709 C CA . ALA A 1 98 ? 7.750 1.984 -5.873 1.00 96.56 98 ALA A CA 1
ATOM 710 C C . ALA A 1 98 ? 9.265 2.184 -6.078 1.00 96.56 98 ALA A C 1
ATOM 712 O O . ALA A 1 98 ? 9.691 2.598 -7.153 1.00 96.56 98 ALA A O 1
ATOM 713 N N . VAL A 1 99 ? 10.095 1.846 -5.082 1.00 95.69 99 VAL A N 1
ATOM 714 C CA . VAL A 1 99 ? 11.565 1.881 -5.214 1.00 95.69 99 VAL A CA 1
ATOM 715 C C . VAL A 1 99 ? 12.052 0.897 -6.276 1.00 95.69 99 VAL A C 1
ATOM 717 O O . VAL A 1 99 ? 12.902 1.249 -7.091 1.00 95.69 99 VAL A O 1
ATOM 720 N N . PHE A 1 100 ? 11.497 -0.314 -6.298 1.00 94.38 100 PHE A N 1
ATOM 721 C CA . PHE A 1 100 ? 11.819 -1.313 -7.313 1.00 94.38 100 PHE A CA 1
ATOM 722 C C . PHE A 1 100 ? 11.500 -0.817 -8.733 1.00 94.38 100 PHE A C 1
ATOM 724 O O . PHE A 1 100 ? 12.344 -0.930 -9.617 1.00 94.38 100 PHE A O 1
ATOM 731 N N . LEU A 1 101 ? 10.336 -0.191 -8.942 1.00 93.56 101 LEU A N 1
ATOM 732 C CA . LEU A 1 101 ? 9.938 0.361 -10.244 1.00 93.56 101 LEU A CA 1
ATOM 733 C C . LEU A 1 101 ? 10.847 1.501 -10.716 1.00 93.56 101 LEU A C 1
ATOM 735 O O . LEU A 1 101 ? 11.147 1.585 -11.906 1.00 93.56 101 LEU A O 1
ATOM 739 N N . LYS A 1 102 ? 11.330 2.346 -9.796 1.00 91.38 102 LYS A N 1
ATOM 740 C CA . LYS A 1 102 ? 12.316 3.394 -10.114 1.00 91.38 102 LYS A CA 1
ATOM 741 C C . LYS A 1 102 ? 13.622 2.810 -10.669 1.00 91.38 102 LYS A C 1
ATOM 743 O O . LYS A 1 102 ? 14.282 3.462 -11.470 1.00 91.38 102 LYS A O 1
ATOM 748 N N . GLY A 1 103 ? 13.966 1.571 -10.306 1.00 89.25 103 GLY A N 1
ATOM 749 C CA . GLY A 1 103 ? 15.130 0.852 -10.833 1.00 89.25 103 GLY A CA 1
ATOM 750 C C . GLY A 1 103 ? 15.052 0.490 -12.322 1.00 89.25 103 GLY A C 1
ATOM 751 O O . GLY A 1 103 ? 16.071 0.132 -12.898 1.00 89.25 103 GLY A O 1
ATOM 752 N N . PHE A 1 104 ? 13.881 0.598 -12.958 1.00 86.50 104 PHE A N 1
ATOM 753 C CA . PHE A 1 104 ? 13.711 0.353 -14.399 1.00 86.50 104 PHE A CA 1
ATOM 754 C C . PHE A 1 104 ? 13.781 1.618 -15.257 1.00 86.50 104 PHE A C 1
ATOM 756 O O . PHE A 1 104 ? 13.690 1.541 -16.478 1.00 86.50 104 PHE A O 1
ATOM 763 N N . GLN A 1 105 ? 13.905 2.787 -14.630 1.00 77.06 105 GLN A N 1
ATOM 764 C CA . GLN A 1 105 ? 13.904 4.082 -15.316 1.00 77.06 105 GLN A CA 1
ATOM 765 C C . GLN A 1 105 ? 15.316 4.633 -15.566 1.00 77.06 105 GLN A C 1
ATOM 767 O O . GLN A 1 105 ? 15.452 5.724 -16.122 1.00 77.06 105 GLN A O 1
ATOM 772 N N . SER A 1 106 ? 16.347 3.910 -15.114 1.00 59.56 106 SER A N 1
ATOM 773 C CA . SER A 1 106 ? 17.767 4.268 -15.218 1.00 59.56 106 SER A CA 1
ATOM 774 C C . SER A 1 106 ? 18.419 3.767 -16.496 1.00 59.56 106 SER A C 1
ATOM 776 O O . SER A 1 106 ? 18.217 2.570 -16.799 1.00 59.56 106 SER A O 1
#

Foldseek 3Di:
DQLVVLLVQLVVLLVQLVVCLVVLVLVSLLVSLVSNLVSLVSNVVVADDDPVCVVVLVVLNVQLVVLSVQLVVCVVVVPSVSNSVSSVSNSVSSVVNSVVRVVRVD

Secondary structure (DS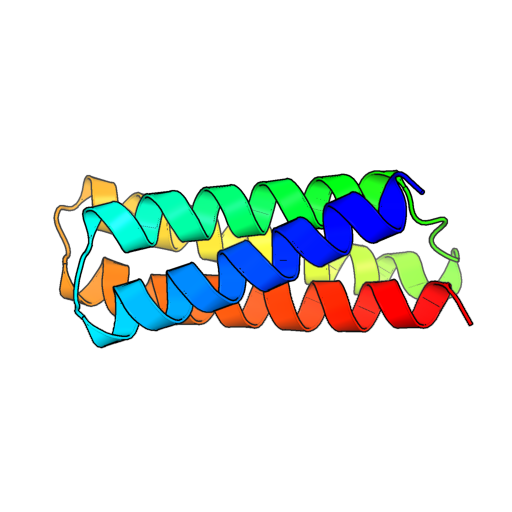SP, 8-state):
-HHHHHHHHHHHHHHHHHHHHHTT-HHHHHHHHHHHHHHHHHHHHHSPPPGGGHHHHHHHHHHHHHHHHHHHHHHHTT-HHHHHHHHHHHHHHHHHHHHHHHTT--

Radius of gyration: 13.73 Å; Cα contacts (8 Å, |Δi|>4): 123; chains: 1; bounding box: 32×26×35 Å